Protein AF-A0A1C3NSF9-F1 (afdb_monomer_lite)

Radius of gyration: 18.61 Å; chains: 1; bounding box: 48×21×54 Å

Sequence (72 aa):
MRCIQHPAQTLRNFADWL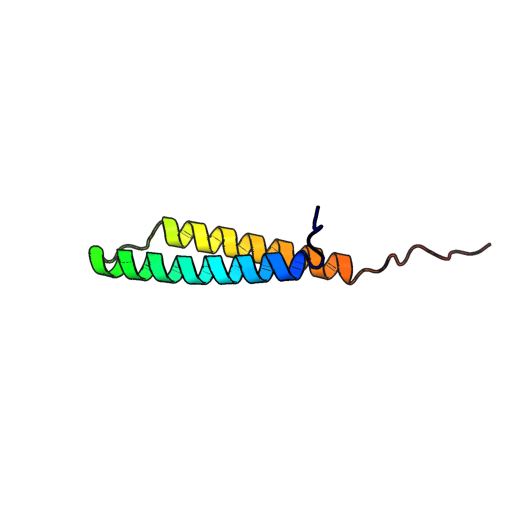DAQSYRYDRLLWRDNGERSTVAETYRQIASQARQHAYRYARLAEQPQSSENTHD

Structure (mmCIF, N/CA/C/O backbone):
data_AF-A0A1C3NSF9-F1
#
_entry.id   AF-A0A1C3NSF9-F1
#
loop_
_atom_site.group_PDB
_atom_site.id
_atom_site.type_symbol
_atom_site.label_atom_id
_atom_site.label_alt_id
_atom_site.label_comp_id
_atom_site.label_asym_id
_atom_site.label_entity_id
_atom_site.label_seq_id
_atom_site.pdbx_PDB_ins_code
_atom_site.Cartn_x
_atom_site.Cartn_y
_atom_site.Cartn_z
_atom_site.occupancy
_atom_site.B_iso_or_equiv
_atom_site.auth_seq_id
_atom_site.auth_comp_id
_atom_site.auth_asym_id
_atom_site.auth_atom_id
_atom_site.pdbx_PDB_model_num
ATOM 1 N N . MET A 1 1 ? 25.135 -10.054 -3.588 1.00 38.25 1 MET A N 1
ATOM 2 C CA . MET A 1 1 ? 24.004 -9.100 -3.603 1.00 38.25 1 MET A CA 1
ATOM 3 C C . MET A 1 1 ? 23.110 -9.436 -4.789 1.00 38.25 1 MET A C 1
ATOM 5 O O . MET A 1 1 ? 23.583 -9.355 -5.912 1.00 38.25 1 MET A O 1
ATOM 9 N N . ARG A 1 2 ? 21.870 -9.899 -4.572 1.00 51.53 2 ARG A N 1
ATOM 10 C CA . ARG A 1 2 ? 20.913 -10.114 -5.672 1.00 51.53 2 ARG A CA 1
ATOM 11 C C . ARG A 1 2 ? 20.300 -8.761 -6.020 1.00 51.53 2 ARG A C 1
ATOM 13 O O . ARG A 1 2 ? 19.382 -8.317 -5.339 1.00 51.53 2 ARG A O 1
ATOM 20 N N . CYS A 1 3 ? 20.853 -8.088 -7.025 1.00 55.19 3 CYS A N 1
ATOM 21 C CA . CYS A 1 3 ? 20.195 -6.936 -7.632 1.00 55.19 3 CYS A CA 1
ATOM 22 C C . CYS A 1 3 ? 18.812 -7.389 -8.108 1.00 55.19 3 CYS A C 1
ATOM 24 O O . CYS A 1 3 ? 18.683 -8.454 -8.712 1.00 55.19 3 CYS A O 1
ATOM 26 N N . ILE A 1 4 ? 17.781 -6.621 -7.770 1.00 60.41 4 ILE A N 1
ATOM 27 C CA . ILE A 1 4 ? 16.399 -6.900 -8.151 1.00 60.41 4 ILE A CA 1
ATOM 28 C C . ILE A 1 4 ? 16.364 -6.931 -9.684 1.00 60.41 4 ILE A C 1
ATOM 30 O O . ILE A 1 4 ? 16.456 -5.884 -10.313 1.00 60.41 4 ILE A O 1
ATOM 34 N N . GLN A 1 5 ? 16.305 -8.123 -10.286 1.00 62.00 5 GLN A N 1
ATOM 35 C CA . GLN A 1 5 ? 16.445 -8.275 -11.742 1.00 62.00 5 GLN A CA 1
ATOM 36 C C . GLN A 1 5 ? 15.260 -7.674 -12.512 1.00 62.00 5 GLN A C 1
ATOM 38 O O . GLN A 1 5 ? 15.392 -7.348 -13.686 1.00 62.00 5 GLN A O 1
ATOM 43 N N . HIS A 1 6 ? 14.130 -7.446 -11.830 1.00 74.56 6 HIS A N 1
ATOM 44 C CA . HIS A 1 6 ? 12.921 -6.852 -12.399 1.00 74.56 6 HIS A CA 1
ATOM 45 C C . HIS A 1 6 ? 12.269 -5.871 -11.406 1.00 74.56 6 HIS A C 1
ATOM 47 O O . HIS A 1 6 ? 11.249 -6.197 -10.794 1.00 74.56 6 HIS A O 1
ATOM 53 N N . PRO A 1 7 ? 12.833 -4.661 -11.219 1.00 77.94 7 PRO A N 1
ATOM 54 C CA . PRO A 1 7 ? 12.368 -3.707 -10.206 1.00 77.94 7 PRO A CA 1
ATOM 55 C C . PRO A 1 7 ? 10.900 -3.308 -10.397 1.00 77.94 7 PRO A C 1
ATOM 57 O O . PRO A 1 7 ? 10.161 -3.193 -9.421 1.00 77.94 7 PRO A O 1
ATOM 60 N N . ALA A 1 8 ? 10.441 -3.188 -11.647 1.00 81.38 8 ALA A N 1
ATOM 61 C CA . ALA A 1 8 ? 9.039 -2.922 -11.960 1.00 81.38 8 ALA A CA 1
ATOM 62 C C . ALA A 1 8 ? 8.106 -4.056 -11.498 1.00 81.38 8 ALA A C 1
ATOM 64 O O . ALA A 1 8 ? 7.057 -3.796 -10.910 1.00 81.38 8 ALA A O 1
ATOM 65 N N . GLN A 1 9 ? 8.494 -5.316 -11.719 1.00 84.00 9 GLN A N 1
ATOM 66 C CA . GLN A 1 9 ? 7.681 -6.471 -11.335 1.00 84.00 9 GLN A CA 1
ATOM 67 C C . GLN A 1 9 ? 7.657 -6.659 -9.815 1.00 84.00 9 GLN A C 1
ATOM 69 O O . GLN A 1 9 ? 6.602 -6.917 -9.241 1.00 84.00 9 GLN A O 1
ATOM 74 N N . THR A 1 10 ? 8.788 -6.438 -9.140 1.00 87.19 10 THR A N 1
ATOM 75 C CA . THR A 1 10 ? 8.857 -6.444 -7.673 1.00 87.19 10 THR A CA 1
ATOM 76 C C . THR A 1 10 ? 7.974 -5.360 -7.056 1.00 87.19 10 THR A C 1
ATOM 78 O O . THR A 1 10 ? 7.229 -5.652 -6.124 1.00 87.19 10 THR A O 1
ATOM 81 N N . LEU A 1 11 ? 7.994 -4.136 -7.591 1.00 86.50 11 LEU A N 1
ATOM 82 C CA . LEU A 1 11 ? 7.137 -3.048 -7.108 1.00 86.50 11 LEU A CA 1
ATOM 83 C C . LEU A 1 11 ? 5.652 -3.306 -7.362 1.00 86.50 11 LEU A C 1
ATOM 85 O O . LEU A 1 11 ? 4.818 -2.920 -6.547 1.00 86.50 11 LEU A O 1
ATOM 89 N N . ARG A 1 12 ? 5.316 -3.990 -8.460 1.00 87.25 12 ARG A N 1
ATOM 90 C CA . ARG A 1 12 ? 3.936 -4.380 -8.749 1.00 87.25 12 ARG A CA 1
ATOM 91 C C . ARG A 1 12 ? 3.426 -5.421 -7.756 1.00 87.25 12 ARG A C 1
ATOM 93 O O . ARG A 1 12 ? 2.413 -5.177 -7.112 1.00 87.25 12 ARG A O 1
ATOM 100 N N . ASN A 1 13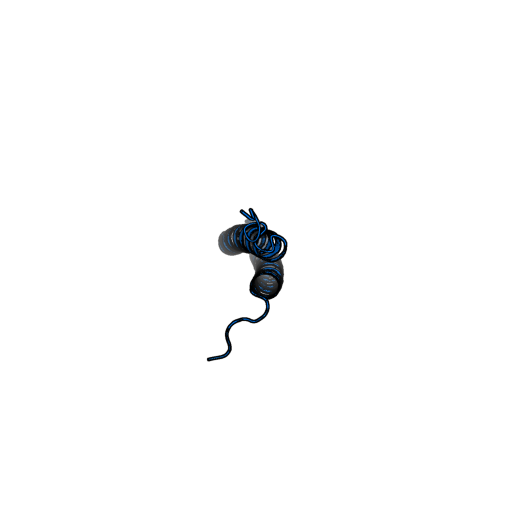 ? 4.200 -6.482 -7.523 1.00 88.81 13 ASN A N 1
ATOM 101 C CA . ASN A 1 13 ? 3.884 -7.489 -6.505 1.00 88.81 13 ASN A CA 1
ATOM 102 C C . ASN A 1 13 ? 3.781 -6.874 -5.099 1.00 88.81 13 ASN A C 1
ATOM 104 O O . ASN A 1 13 ? 2.918 -7.253 -4.310 1.00 88.81 13 ASN A O 1
ATOM 108 N N . PHE A 1 14 ? 4.645 -5.904 -4.785 1.00 88.31 14 PHE A N 1
ATOM 109 C CA . PHE A 1 14 ? 4.590 -5.173 -3.521 1.00 88.31 14 PHE A CA 1
ATOM 110 C C . PHE A 1 14 ? 3.310 -4.337 -3.392 1.00 88.31 14 PHE A C 1
ATOM 112 O O . PHE A 1 14 ? 2.665 -4.362 -2.344 1.00 88.31 14 PHE A O 1
ATOM 119 N N . ALA A 1 15 ? 2.901 -3.647 -4.459 1.00 89.81 15 ALA A N 1
ATOM 120 C CA . ALA A 1 15 ? 1.647 -2.906 -4.478 1.00 89.81 15 ALA A CA 1
ATOM 121 C C . ALA A 1 15 ? 0.427 -3.818 -4.295 1.00 89.81 15 ALA A C 1
ATOM 123 O O . ALA A 1 15 ? -0.468 -3.474 -3.530 1.00 89.81 15 ALA A O 1
ATOM 124 N N . ASP A 1 16 ? 0.401 -4.981 -4.948 1.00 90.56 16 ASP A N 1
ATOM 125 C CA . ASP A 1 16 ? -0.700 -5.943 -4.816 1.00 90.56 16 ASP A CA 1
ATOM 126 C C . ASP A 1 16 ? -0.775 -6.537 -3.402 1.00 90.56 16 ASP A C 1
ATOM 128 O O . ASP A 1 16 ? -1.861 -6.694 -2.841 1.00 90.56 16 ASP A O 1
ATOM 132 N N . TRP A 1 17 ? 0.375 -6.792 -2.770 1.00 93.06 17 TRP A N 1
ATOM 133 C CA . TRP A 1 17 ? 0.419 -7.214 -1.371 1.00 93.06 17 TRP A CA 1
ATOM 134 C C . TRP A 1 17 ? -0.125 -6.137 -0.418 1.00 93.06 17 TRP A C 1
ATOM 136 O O . TRP A 1 17 ? -0.925 -6.451 0.468 1.00 93.06 17 TRP A O 1
ATOM 146 N N . LEU A 1 18 ? 0.261 -4.871 -0.609 1.00 90.94 18 LEU A N 1
ATOM 147 C CA . LEU A 1 18 ? -0.242 -3.740 0.182 1.00 90.94 18 LEU A CA 1
ATOM 148 C C . LEU A 1 18 ? -1.752 -3.545 0.016 1.00 90.94 18 LEU A C 1
ATOM 150 O O . LEU A 1 18 ? -2.455 -3.289 0.991 1.00 90.94 18 LEU A O 1
ATOM 154 N N . ASP A 1 19 ? -2.256 -3.708 -1.204 1.00 89.12 19 ASP A N 1
ATOM 155 C CA . ASP A 1 19 ? -3.680 -3.632 -1.521 1.00 89.12 19 ASP A CA 1
ATOM 156 C C . ASP A 1 19 ? -4.462 -4.717 -0.759 1.00 89.12 19 ASP A C 1
ATOM 158 O O . ASP A 1 19 ? -5.419 -4.413 -0.041 1.00 89.12 19 ASP A O 1
ATOM 162 N N . ALA A 1 20 ? -3.967 -5.960 -0.775 1.00 91.06 20 ALA A N 1
ATOM 163 C CA . ALA A 1 20 ? -4.537 -7.067 -0.010 1.00 91.06 20 ALA A CA 1
ATOM 164 C C . ALA A 1 20 ? -4.512 -6.824 1.512 1.00 91.06 20 ALA A C 1
ATOM 166 O O . ALA A 1 20 ? -5.492 -7.127 2.201 1.00 91.06 20 ALA A O 1
ATOM 167 N N . GLN A 1 21 ? -3.427 -6.248 2.053 1.00 89.44 21 GLN A N 1
ATOM 168 C CA . GLN A 1 21 ? -3.385 -5.863 3.468 1.00 89.44 21 GLN A CA 1
ATOM 169 C C . GLN A 1 21 ? -4.398 -4.760 3.770 1.00 89.44 21 GLN A C 1
ATOM 171 O O . GLN A 1 21 ? -5.123 -4.862 4.760 1.00 89.44 21 GLN A O 1
ATOM 176 N N . SER A 1 22 ? -4.518 -3.751 2.905 1.00 88.44 22 SER A N 1
ATOM 177 C CA . SER A 1 22 ? -5.472 -2.659 3.100 1.00 88.44 22 SER A CA 1
ATOM 178 C C . SER A 1 22 ? -6.906 -3.173 3.246 1.00 88.44 22 SER A C 1
ATOM 180 O O . SER A 1 22 ? -7.588 -2.813 4.201 1.00 88.44 22 SER A O 1
ATOM 182 N N . TYR A 1 23 ? -7.337 -4.109 2.393 1.00 87.00 23 TYR A N 1
ATOM 183 C CA . TYR A 1 23 ? -8.662 -4.725 2.495 1.00 87.00 23 TYR A CA 1
ATOM 184 C C . TYR A 1 23 ? -8.866 -5.497 3.794 1.00 87.00 23 TYR A C 1
ATOM 186 O O . TYR A 1 23 ? -9.963 -5.495 4.355 1.00 87.00 23 TYR A O 1
ATOM 194 N N . ARG A 1 24 ? -7.821 -6.164 4.285 1.00 87.88 24 ARG A N 1
ATOM 195 C CA . ARG A 1 24 ? -7.884 -6.916 5.537 1.00 87.88 24 ARG A CA 1
ATOM 196 C C . ARG A 1 24 ? -8.060 -5.984 6.736 1.00 87.88 24 ARG A C 1
ATOM 198 O O . ARG A 1 24 ? -8.901 -6.267 7.584 1.00 87.88 24 ARG A O 1
ATOM 205 N N . TYR A 1 25 ? -7.323 -4.876 6.784 1.00 84.12 25 TYR A N 1
ATOM 206 C CA . TYR A 1 25 ? -7.453 -3.875 7.847 1.00 84.12 25 TYR A CA 1
ATOM 207 C C . TYR A 1 25 ? -8.783 -3.124 7.788 1.00 84.12 25 TYR A C 1
ATOM 209 O O . TYR A 1 25 ? -9.407 -2.919 8.825 1.00 84.12 25 TYR A O 1
ATOM 217 N N . ASP A 1 26 ? -9.246 -2.773 6.589 1.00 85.12 26 ASP A N 1
ATOM 218 C CA . ASP A 1 26 ? -10.547 -2.135 6.373 1.00 85.12 26 ASP A CA 1
ATOM 219 C C . ASP A 1 26 ? -11.678 -3.042 6.882 1.00 85.12 26 ASP A C 1
ATOM 221 O O . ASP A 1 26 ? -12.483 -2.620 7.702 1.00 85.12 26 ASP A O 1
ATOM 225 N N . ARG A 1 27 ? -11.657 -4.337 6.532 1.00 83.62 27 ARG A N 1
ATOM 226 C CA . ARG A 1 27 ? -12.648 -5.320 7.001 1.00 83.62 27 ARG A CA 1
ATOM 227 C C . ARG A 1 27 ? -12.621 -5.536 8.518 1.00 83.62 27 ARG A C 1
ATOM 229 O O . ARG A 1 27 ? -13.677 -5.741 9.112 1.00 83.62 27 ARG A O 1
ATOM 236 N N . LEU A 1 28 ? -11.437 -5.546 9.132 1.00 82.62 28 LEU A N 1
ATOM 237 C CA . LEU A 1 28 ? -11.295 -5.720 10.580 1.00 82.62 28 LEU A CA 1
ATOM 238 C C . LEU A 1 28 ? -11.894 -4.534 11.343 1.00 82.62 28 LEU A C 1
ATOM 240 O O . LEU A 1 28 ? -12.682 -4.747 12.256 1.00 82.62 28 LEU A O 1
ATOM 244 N N . LEU A 1 29 ? -11.563 -3.306 10.938 1.00 76.25 29 LEU A N 1
ATOM 245 C CA . LEU A 1 29 ? -12.009 -2.090 11.627 1.00 76.25 29 LEU A CA 1
ATOM 246 C C . LEU A 1 29 ? -13.471 -1.741 11.324 1.00 76.25 29 LEU A C 1
ATOM 248 O O . LEU A 1 29 ? -14.196 -1.303 12.215 1.00 76.25 29 LEU A O 1
ATOM 252 N N . TRP A 1 30 ? -13.931 -2.028 10.102 1.00 75.31 30 TRP A N 1
ATOM 253 C CA . TRP 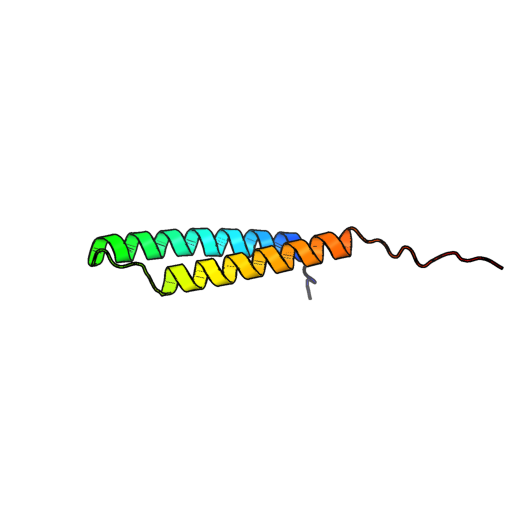A 1 30 ? -15.333 -1.867 9.722 1.00 75.31 30 TRP A CA 1
ATOM 254 C C . TRP A 1 30 ? -16.262 -2.728 10.582 1.00 75.31 30 TRP A C 1
ATOM 256 O O . TRP A 1 30 ? -17.360 -2.303 10.928 1.00 75.31 30 TRP A O 1
ATOM 266 N N . ARG A 1 31 ? -15.822 -3.937 10.957 1.00 65.12 31 ARG A N 1
ATOM 267 C CA . ARG A 1 31 ? -16.589 -4.835 11.832 1.00 65.12 31 ARG A CA 1
ATOM 268 C C . ARG A 1 31 ? -16.652 -4.343 13.280 1.00 65.12 31 ARG A C 1
ATOM 270 O O . ARG A 1 31 ? -17.615 -4.668 13.965 1.00 65.12 31 ARG A O 1
ATOM 277 N N . ASP A 1 32 ? -15.629 -3.619 13.721 1.00 69.44 32 ASP A N 1
ATOM 278 C CA . ASP A 1 32 ? -15.482 -3.180 15.108 1.00 69.44 32 ASP A CA 1
ATOM 279 C C . ASP A 1 32 ? -16.266 -1.887 15.371 1.00 69.44 32 ASP A C 1
ATOM 281 O O . ASP A 1 32 ? -17.045 -1.836 16.314 1.00 69.44 32 ASP A O 1
ATOM 285 N N . ASN A 1 33 ? -16.141 -0.880 14.490 1.00 73.50 33 ASN A N 1
ATOM 286 C CA . ASN A 1 33 ? -16.700 0.462 14.732 1.00 73.50 33 ASN A CA 1
ATOM 287 C C . ASN A 1 33 ? -17.392 1.105 13.513 1.00 73.50 33 ASN A C 1
ATOM 289 O O . ASN A 1 33 ? -17.839 2.246 13.594 1.00 73.50 33 ASN A O 1
ATOM 293 N N . GLY A 1 34 ? -17.468 0.423 12.361 1.00 72.31 34 GLY A N 1
ATOM 294 C CA . GLY A 1 34 ? -17.973 1.023 11.113 1.00 72.31 34 GLY A CA 1
ATOM 295 C C . GLY A 1 34 ? -17.090 2.151 10.557 1.00 72.31 34 GLY A C 1
ATOM 296 O O . GLY A 1 34 ? -17.470 2.829 9.604 1.00 72.31 34 GLY A O 1
ATOM 297 N N . GLU A 1 35 ? -15.904 2.353 11.134 1.00 72.50 35 GLU A N 1
ATOM 298 C CA . GLU A 1 35 ? -14.931 3.347 10.697 1.00 72.50 35 GLU A CA 1
ATOM 299 C C . GLU A 1 35 ? -13.962 2.770 9.663 1.00 72.50 35 GLU A C 1
ATOM 301 O O . GLU A 1 35 ? -13.571 1.597 9.696 1.00 72.50 35 GLU A O 1
ATOM 306 N N . ARG A 1 36 ? -13.532 3.627 8.732 1.00 69.25 36 ARG A N 1
ATOM 307 C CA . ARG A 1 36 ? -12.452 3.295 7.800 1.00 69.25 36 ARG A CA 1
ATOM 308 C C . ARG A 1 36 ? -11.126 3.237 8.547 1.00 69.25 36 ARG A C 1
ATOM 310 O O . ARG A 1 36 ? -10.766 4.152 9.278 1.00 69.25 36 ARG A O 1
ATOM 317 N N . SER A 1 37 ? -10.356 2.182 8.301 1.00 79.56 37 SER A N 1
ATOM 318 C CA . SER A 1 37 ? -9.029 2.035 8.895 1.00 79.56 37 SER A CA 1
ATOM 319 C C . SER A 1 37 ? -8.033 3.028 8.287 1.00 79.56 37 SER A C 1
ATOM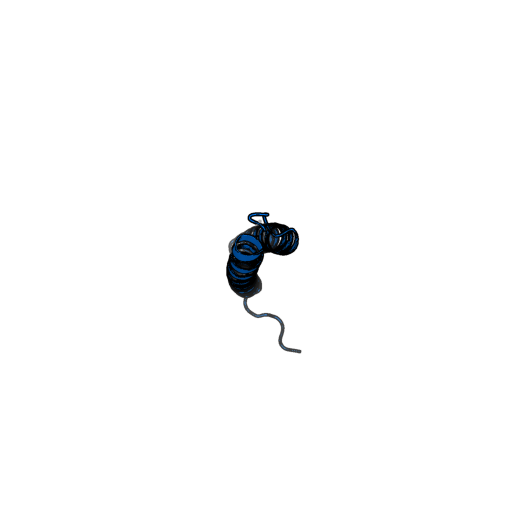 321 O O . SER A 1 37 ? -7.669 2.910 7.116 1.00 79.56 37 SER A O 1
ATOM 323 N N . THR A 1 38 ? -7.504 3.944 9.101 1.00 85.38 38 THR A N 1
ATOM 324 C CA . THR A 1 38 ? -6.390 4.841 8.728 1.00 85.38 38 THR A CA 1
ATOM 325 C C . THR A 1 38 ? -5.157 4.066 8.247 1.00 85.38 38 THR A C 1
ATOM 327 O O . THR A 1 38 ? -4.431 4.498 7.349 1.00 85.38 38 THR A O 1
ATOM 330 N N . VAL A 1 39 ? -4.942 2.866 8.796 1.00 85.12 39 VAL A N 1
ATOM 331 C CA . VAL A 1 39 ? -3.872 1.953 8.368 1.00 85.12 39 VAL A CA 1
ATOM 332 C C . VAL A 1 39 ? -4.150 1.417 6.961 1.00 85.12 39 VAL A C 1
ATOM 334 O O . VAL A 1 39 ? -3.256 1.416 6.115 1.00 85.12 39 VAL A O 1
ATOM 337 N N . ALA A 1 40 ? -5.394 1.023 6.671 1.00 86.12 40 ALA A N 1
ATOM 338 C CA . ALA A 1 40 ? -5.783 0.615 5.322 1.00 86.12 40 ALA A CA 1
ATOM 339 C C . ALA A 1 40 ? -5.625 1.754 4.307 1.00 86.12 40 ALA A C 1
ATOM 341 O O . ALA A 1 40 ? -5.155 1.520 3.194 1.00 86.12 40 ALA A O 1
ATOM 342 N N . GLU A 1 41 ? -5.976 2.985 4.679 1.00 87.38 41 GLU A N 1
ATOM 343 C CA . GLU A 1 41 ? -5.795 4.148 3.809 1.00 87.38 41 GLU A CA 1
ATOM 344 C C . GLU A 1 41 ? -4.317 4.404 3.498 1.00 87.38 41 GLU A C 1
ATOM 346 O O . GLU A 1 41 ? -3.949 4.543 2.330 1.00 87.38 41 GLU A O 1
ATOM 351 N N . THR A 1 42 ? -3.457 4.344 4.516 1.00 90.69 42 THR A N 1
ATOM 352 C CA . THR A 1 42 ? -2.001 4.441 4.345 1.00 90.69 42 THR A CA 1
ATOM 353 C C . THR A 1 42 ? -1.480 3.369 3.384 1.00 90.69 42 THR A C 1
ATOM 355 O O . THR A 1 42 ? -0.740 3.674 2.449 1.00 90.69 42 THR A O 1
ATOM 358 N N . TYR A 1 43 ? -1.910 2.113 3.536 1.00 87.44 43 TYR A N 1
ATOM 359 C CA . TYR A 1 43 ? -1.495 1.045 2.623 1.00 87.44 43 TYR A CA 1
ATOM 360 C C . TYR A 1 43 ? -1.977 1.257 1.186 1.00 87.44 43 TYR A C 1
ATOM 362 O O . TYR A 1 43 ? -1.206 1.008 0.259 1.00 87.44 43 TYR A O 1
ATOM 370 N N . ARG A 1 44 ? -3.193 1.779 0.973 1.00 87.88 44 ARG A N 1
ATOM 371 C CA . ARG A 1 44 ? -3.679 2.145 -0.371 1.00 87.88 44 ARG A CA 1
ATOM 372 C C . ARG A 1 44 ? -2.826 3.247 -1.002 1.00 87.88 44 ARG A C 1
ATOM 374 O O . ARG A 1 44 ? -2.513 3.168 -2.191 1.00 87.88 44 ARG A O 1
ATOM 381 N N . GLN A 1 45 ? -2.418 4.249 -0.222 1.00 91.75 45 GLN A N 1
ATOM 382 C CA . GLN A 1 45 ? -1.544 5.322 -0.705 1.00 91.75 45 GLN A CA 1
ATOM 383 C C . GLN A 1 45 ? -0.169 4.785 -1.117 1.00 91.75 45 GLN A C 1
ATOM 385 O O . GLN A 1 45 ? 0.285 5.057 -2.231 1.00 91.75 45 GLN A O 1
ATOM 390 N N . ILE A 1 46 ? 0.459 3.959 -0.274 1.00 91.31 46 ILE A N 1
ATOM 391 C CA . ILE A 1 46 ? 1.766 3.357 -0.577 1.00 91.31 46 ILE A CA 1
ATOM 392 C C . ILE A 1 46 ? 1.658 2.416 -1.788 1.00 91.31 46 ILE A C 1
ATOM 394 O O . ILE A 1 46 ? 2.521 2.443 -2.664 1.00 91.31 46 ILE A O 1
ATOM 398 N N . ALA A 1 47 ? 0.580 1.630 -1.903 1.00 89.56 47 ALA A N 1
ATOM 399 C CA . ALA A 1 47 ? 0.339 0.774 -3.066 1.00 89.56 47 ALA A CA 1
ATOM 400 C C . ALA A 1 47 ? 0.234 1.595 -4.361 1.00 89.56 47 ALA A C 1
ATOM 402 O O . ALA A 1 47 ? 0.817 1.232 -5.384 1.00 89.56 47 ALA A O 1
ATOM 403 N N . SER A 1 48 ? -0.469 2.730 -4.318 1.00 90.31 48 SER A N 1
ATOM 404 C CA . SER A 1 48 ? -0.577 3.653 -5.451 1.00 90.31 48 SER A CA 1
ATOM 405 C C . SER A 1 48 ? 0.791 4.203 -5.865 1.00 90.31 48 SER A C 1
ATOM 407 O O . SER A 1 48 ? 1.154 4.142 -7.042 1.00 90.31 48 SER A O 1
ATOM 409 N N . GLN A 1 49 ? 1.601 4.645 -4.900 1.00 91.50 49 GLN A N 1
ATOM 410 C CA . GLN A 1 49 ? 2.969 5.100 -5.158 1.00 91.50 49 GLN A CA 1
ATOM 411 C C . GLN A 1 49 ? 3.824 3.982 -5.769 1.00 91.50 49 GLN A C 1
ATOM 413 O O . GLN A 1 49 ? 4.468 4.187 -6.798 1.00 91.50 49 GLN A O 1
ATOM 418 N N . ALA A 1 50 ? 3.785 2.772 -5.207 1.00 89.00 50 ALA A N 1
ATOM 419 C CA . ALA A 1 50 ? 4.526 1.625 -5.725 1.00 89.00 50 ALA A CA 1
ATOM 420 C C . ALA A 1 50 ? 4.144 1.293 -7.181 1.00 89.00 50 ALA A C 1
ATOM 422 O O . ALA A 1 50 ? 5.032 1.036 -7.996 1.00 89.00 50 ALA A O 1
ATOM 423 N N . ARG A 1 51 ? 2.858 1.394 -7.556 1.00 88.00 51 ARG A N 1
ATOM 424 C CA . ARG A 1 51 ? 2.399 1.244 -8.953 1.00 88.00 51 ARG A CA 1
ATOM 425 C C . ARG A 1 51 ? 2.945 2.342 -9.863 1.00 88.00 51 ARG A C 1
ATOM 427 O O . ARG A 1 51 ? 3.390 2.043 -10.971 1.00 88.00 51 ARG A O 1
ATOM 434 N N . GLN A 1 52 ? 2.956 3.595 -9.405 1.00 90.25 52 GLN A N 1
ATOM 435 C CA . GLN A 1 52 ? 3.536 4.708 -10.166 1.00 90.25 52 GLN A CA 1
ATOM 436 C C . GLN A 1 52 ? 5.037 4.510 -10.399 1.00 90.25 52 GLN A C 1
ATOM 438 O O . GLN A 1 52 ? 5.523 4.716 -11.512 1.00 90.25 52 GLN A O 1
ATOM 443 N N . HIS A 1 53 ? 5.771 4.067 -9.377 1.00 87.75 53 HIS A N 1
ATOM 444 C CA . HIS A 1 53 ? 7.185 3.733 -9.510 1.00 87.75 53 HIS A CA 1
ATOM 445 C C . HIS A 1 53 ? 7.393 2.546 -10.456 1.00 87.75 53 HIS A C 1
ATOM 447 O O . HIS A 1 53 ? 8.229 2.637 -11.352 1.00 87.75 53 HIS A O 1
ATOM 453 N N . ALA A 1 54 ? 6.596 1.479 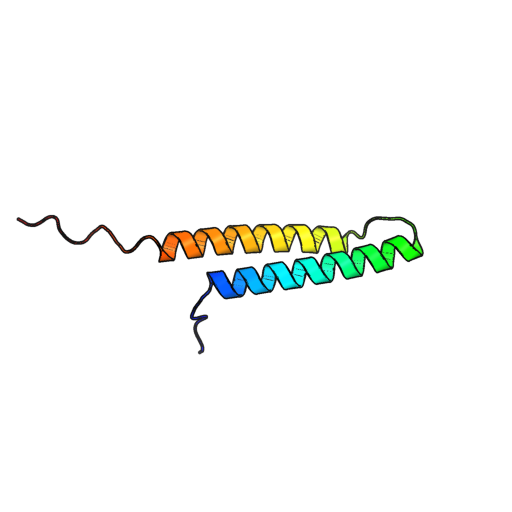-10.336 1.00 86.56 54 ALA A N 1
ATOM 454 C CA . ALA A 1 54 ? 6.651 0.331 -11.239 1.00 86.56 54 ALA A CA 1
ATOM 455 C C . ALA A 1 54 ? 6.456 0.743 -12.706 1.00 86.56 54 ALA A C 1
ATOM 457 O O . ALA A 1 54 ? 7.217 0.309 -13.567 1.00 86.56 54 ALA A O 1
ATOM 458 N N . TYR A 1 55 ? 5.489 1.625 -12.981 1.00 86.19 55 TYR A N 1
ATOM 459 C CA . TYR A 1 55 ? 5.255 2.165 -14.320 1.00 86.19 55 TYR A CA 1
ATOM 460 C C . TYR A 1 55 ? 6.450 2.973 -14.839 1.00 86.19 55 TYR A C 1
ATOM 462 O O . TYR A 1 55 ? 6.862 2.798 -15.982 1.00 86.19 55 TYR A O 1
ATOM 470 N N . 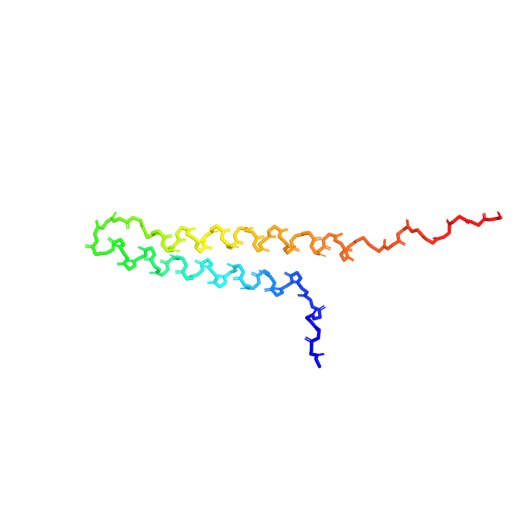ARG A 1 56 ? 7.057 3.820 -13.997 1.00 86.69 56 ARG A N 1
ATOM 471 C CA . ARG A 1 56 ? 8.267 4.571 -14.376 1.00 86.69 56 ARG A CA 1
ATOM 472 C C . ARG A 1 56 ? 9.425 3.640 -14.725 1.00 86.69 56 ARG A C 1
ATOM 474 O O . ARG A 1 56 ? 10.083 3.866 -15.733 1.00 86.69 56 ARG A O 1
ATOM 481 N N . TYR A 1 57 ? 9.658 2.597 -13.928 1.00 83.19 57 TYR A N 1
ATOM 482 C CA . TYR A 1 57 ? 10.726 1.633 -14.198 1.00 83.19 57 TYR A CA 1
ATOM 483 C C . TYR A 1 57 ? 10.457 0.784 -15.439 1.00 83.19 57 TYR A C 1
ATOM 485 O O . TYR A 1 57 ? 11.389 0.544 -16.197 1.00 83.19 57 TYR A O 1
ATOM 493 N N . ALA A 1 58 ? 9.207 0.373 -15.677 1.00 83.25 58 ALA A N 1
ATOM 494 C CA . ALA A 1 58 ? 8.828 -0.305 -16.915 1.00 83.25 58 ALA A CA 1
ATOM 495 C C . ALA A 1 58 ? 9.117 0.592 -18.129 1.00 83.25 58 ALA A C 1
ATOM 497 O O . ALA A 1 58 ? 9.864 0.196 -19.013 1.00 83.25 58 ALA A O 1
ATOM 498 N N . ARG A 1 59 ? 8.682 1.857 -18.086 1.00 82.38 59 ARG A N 1
ATOM 499 C CA . ARG A 1 59 ? 8.917 2.835 -19.158 1.00 82.38 59 ARG A CA 1
ATOM 500 C C . ARG A 1 59 ? 10.398 3.176 -19.382 1.00 82.38 59 ARG A C 1
ATOM 502 O O . ARG A 1 59 ? 10.782 3.534 -20.492 1.00 82.38 59 ARG A O 1
ATOM 509 N N . LEU A 1 60 ? 11.220 3.134 -18.333 1.00 81.31 60 LEU A N 1
ATOM 510 C CA . LEU A 1 60 ? 12.676 3.296 -18.435 1.00 81.31 60 LEU A CA 1
ATOM 511 C C . LEU A 1 60 ? 13.335 2.058 -19.053 1.00 81.31 60 LEU A C 1
ATOM 513 O O . LEU A 1 60 ? 14.253 2.206 -19.845 1.00 81.31 60 LEU A O 1
ATOM 517 N N . ALA A 1 61 ? 12.856 0.855 -18.728 1.00 74.75 61 ALA A N 1
ATOM 518 C CA . ALA A 1 61 ? 13.329 -0.386 -19.342 1.00 74.75 61 ALA A CA 1
ATOM 519 C C . ALA A 1 61 ? 12.882 -0.527 -20.812 1.00 74.75 61 ALA A C 1
ATOM 521 O O . ALA A 1 61 ? 13.592 -1.127 -21.611 1.00 74.75 61 ALA A O 1
ATOM 522 N N . GLU A 1 62 ? 11.729 0.045 -21.169 1.00 71.69 62 GLU A N 1
ATOM 523 C CA . GLU A 1 62 ? 11.190 0.108 -22.536 1.00 71.69 62 GLU A CA 1
ATOM 524 C C . GLU A 1 62 ? 11.786 1.241 -23.385 1.00 71.69 62 GLU A C 1
ATOM 526 O O . GLU A 1 62 ? 11.540 1.287 -24.587 1.00 71.69 62 GLU A O 1
ATOM 531 N N . GLN A 1 63 ? 12.566 2.150 -22.791 1.00 61.78 63 GLN A N 1
ATOM 532 C CA . GLN A 1 63 ? 13.421 3.087 -23.517 1.00 61.78 63 GLN A CA 1
ATOM 533 C C . GLN A 1 63 ? 14.834 2.491 -23.588 1.00 61.78 63 GLN A C 1
ATOM 535 O O . GLN A 1 63 ? 15.682 2.839 -22.761 1.00 61.78 63 GLN A O 1
ATOM 540 N N . PRO A 1 64 ? 15.130 1.594 -24.551 1.00 53.53 64 PRO A N 1
ATOM 541 C CA . PRO A 1 64 ? 16.517 1.346 -24.898 1.00 53.53 64 PRO A CA 1
ATOM 542 C C . PRO A 1 64 ? 17.096 2.694 -25.324 1.00 53.53 64 PRO A C 1
ATOM 544 O O . PRO A 1 64 ? 16.410 3.481 -25.975 1.00 53.53 64 PRO A O 1
ATOM 547 N N . GLN A 1 65 ? 18.324 2.987 -24.910 1.00 53.28 65 GLN A N 1
ATOM 548 C CA . GLN A 1 65 ? 19.023 4.204 -25.295 1.00 53.28 65 GLN A CA 1
ATOM 549 C C . GLN A 1 65 ? 19.000 4.385 -26.821 1.00 53.28 65 GLN A C 1
ATOM 551 O O . GLN A 1 65 ? 19.866 3.891 -27.532 1.00 53.28 65 GLN A O 1
ATOM 556 N N . SER A 1 66 ? 18.038 5.140 -27.344 1.00 50.72 66 SER A N 1
ATOM 557 C CA . SER A 1 66 ? 18.116 5.740 -28.669 1.00 50.72 66 SER A CA 1
ATOM 558 C C . SER A 1 66 ? 19.021 6.961 -28.547 1.00 50.72 66 SER A C 1
ATOM 560 O O . SER A 1 66 ? 18.572 8.104 -28.521 1.00 50.72 66 SER A O 1
ATOM 562 N N . SER A 1 67 ? 20.305 6.699 -28.324 1.00 53.16 67 SER A N 1
ATOM 563 C CA . SER A 1 67 ? 21.407 7.664 -28.366 1.00 53.16 67 SER A CA 1
ATOM 564 C C . SER A 1 67 ? 22.712 6.915 -28.646 1.00 53.16 67 SER A C 1
ATOM 566 O O . SER A 1 67 ? 23.718 7.125 -27.983 1.00 53.16 67 SER A O 1
ATOM 568 N N . GLU A 1 68 ? 22.684 6.002 -29.612 1.00 54.12 68 GLU A N 1
ATOM 569 C CA . GLU A 1 68 ? 23.882 5.549 -30.308 1.00 54.12 68 GLU A CA 1
ATOM 570 C C . GLU A 1 68 ? 23.558 5.656 -31.801 1.00 54.12 68 GLU A C 1
ATOM 572 O O . GLU A 1 68 ? 22.522 5.154 -32.241 1.00 54.12 68 GLU A O 1
ATOM 577 N N . ASN A 1 69 ? 24.425 6.346 -32.544 1.00 51.50 69 ASN A N 1
ATOM 578 C CA . ASN A 1 69 ? 24.349 6.696 -33.970 1.00 51.50 69 ASN A CA 1
ATOM 579 C C . ASN A 1 69 ? 23.714 8.055 -34.314 1.00 51.50 69 ASN A C 1
ATOM 581 O O . ASN A 1 69 ? 22.615 8.132 -34.855 1.00 51.50 69 ASN A O 1
ATOM 585 N N . THR A 1 70 ? 24.509 9.116 -34.154 1.00 43.81 70 THR A N 1
ATOM 586 C CA . THR A 1 70 ? 24.764 9.988 -35.310 1.00 43.81 70 THR A CA 1
ATOM 587 C C . THR A 1 70 ? 26.231 9.807 -35.686 1.00 43.81 70 THR A C 1
ATOM 589 O O . THR A 1 70 ? 27.123 10.049 -34.879 1.00 43.81 70 THR A O 1
ATOM 592 N N . HIS A 1 71 ? 26.415 9.266 -36.882 1.00 48.19 71 HIS A N 1
ATOM 593 C CA . HIS A 1 71 ? 27.654 8.956 -37.580 1.00 48.19 71 HIS A CA 1
ATOM 594 C C . HIS A 1 71 ? 27.994 10.165 -38.467 1.00 48.19 71 HIS A C 1
ATOM 596 O O . HIS A 1 71 ? 27.113 10.572 -39.226 1.00 48.19 71 HIS A O 1
ATOM 602 N N . ASP A 1 72 ? 29.185 10.747 -38.294 1.00 43.88 72 ASP A N 1
ATOM 603 C CA . ASP A 1 72 ? 30.159 11.261 -39.293 1.00 43.88 72 ASP A CA 1
ATOM 604 C C . ASP A 1 72 ? 31.156 12.207 -38.594 1.00 43.88 72 ASP A C 1
ATOM 606 O O . ASP A 1 72 ? 30.737 13.288 -38.114 1.00 43.88 72 ASP A O 1
#

pLDDT: mean 77.48, std 14.63, range [38.25, 93.06]

Foldseek 3Di:
DPDPPQLLVVLLVQLVVLQVVLVVQQVVVCVVPVDGDPSSVVSNVSSVVSNVVSVVSVVVVVDDPPPDDPDD

Organism: NCBI:txid56449

Secondary structure (DSSP, 8-state):
----S-HHHHHHHHHHHHHHHHHHHHHHHHHHHSPPPHHHHHHHHHHHHHHHHHHHHHHHHS-----S----